Protein AF-A0A1I0JPM4-F1 (afdb_monomer_lite)

Radius of gyration: 14.44 Å; chains: 1; bounding box: 39×29×42 Å

Structure (mmCIF, N/CA/C/O backbone):
data_AF-A0A1I0JPM4-F1
#
_entry.id   AF-A0A1I0JPM4-F1
#
loop_
_atom_site.group_PDB
_atom_site.id
_atom_site.type_symbol
_atom_site.label_atom_id
_atom_site.label_alt_id
_atom_site.label_comp_id
_atom_site.label_asym_id
_atom_site.label_entity_id
_atom_site.label_seq_id
_atom_site.pdbx_PDB_ins_code
_atom_site.Cartn_x
_atom_site.Cartn_y
_atom_site.Cartn_z
_atom_site.occupancy
_atom_site.B_iso_or_equiv
_atom_site.auth_seq_id
_atom_site.auth_comp_id
_atom_site.auth_asym_id
_atom_site.auth_atom_id
_atom_site.pdbx_PDB_model_num
ATOM 1 N N . MET A 1 1 ? 2.824 10.234 -29.207 1.00 39.09 1 MET A N 1
ATOM 2 C CA . MET A 1 1 ? 2.993 9.271 -28.100 1.00 39.09 1 MET A CA 1
ATOM 3 C C . MET A 1 1 ? 1.953 9.617 -27.049 1.00 39.09 1 MET A C 1
ATOM 5 O O . MET A 1 1 ? 2.080 10.655 -26.420 1.00 39.09 1 MET A O 1
ATOM 9 N N . HIS A 1 2 ? 0.866 8.852 -26.970 1.00 39.84 2 HIS A N 1
ATOM 10 C CA . HIS A 1 2 ? -0.172 9.016 -25.951 1.00 39.84 2 HIS A CA 1
ATOM 11 C C . HIS A 1 2 ? -0.103 7.809 -25.010 1.00 39.84 2 HIS A C 1
ATOM 13 O O . HIS A 1 2 ? -0.103 6.682 -25.488 1.00 39.84 2 HIS A O 1
ATOM 19 N N . ALA A 1 3 ? -0.034 8.116 -23.712 1.00 43.22 3 ALA A N 1
ATOM 20 C CA . ALA A 1 3 ? -0.406 7.309 -22.550 1.00 43.22 3 ALA A CA 1
ATOM 21 C C . ALA A 1 3 ? 0.109 5.858 -22.490 1.00 43.22 3 ALA A C 1
ATOM 23 O O . ALA A 1 3 ? -0.541 4.932 -22.970 1.00 43.22 3 ALA A O 1
ATOM 24 N N . GLY A 1 4 ? 1.230 5.673 -21.783 1.00 46.16 4 GLY A N 1
ATOM 25 C CA . GLY A 1 4 ? 1.631 4.394 -21.199 1.00 46.16 4 GLY A CA 1
ATOM 26 C C . GLY A 1 4 ? 0.615 3.919 -20.161 1.00 46.16 4 GLY A C 1
ATOM 27 O O . GLY A 1 4 ? 0.812 4.080 -18.964 1.00 46.16 4 GLY A O 1
ATOM 28 N N . TYR A 1 5 ? -0.495 3.363 -20.636 1.00 49.06 5 TYR A N 1
ATOM 29 C CA . TYR A 1 5 ? -1.272 2.392 -19.882 1.00 49.06 5 TYR A CA 1
ATOM 30 C C . TYR A 1 5 ? -0.603 1.033 -20.081 1.00 49.06 5 TYR A C 1
ATOM 32 O O . TYR A 1 5 ? -1.089 0.198 -20.842 1.00 49.06 5 TYR A O 1
ATOM 40 N N . ASP A 1 6 ? 0.524 0.820 -19.402 1.00 56.25 6 ASP A N 1
ATOM 41 C CA . ASP A 1 6 ? 0.831 -0.542 -18.988 1.00 56.25 6 ASP A CA 1
ATOM 42 C C . ASP A 1 6 ? -0.236 -0.922 -17.959 1.00 56.25 6 ASP A C 1
ATOM 44 O O . ASP A 1 6 ? -0.555 -0.163 -17.043 1.00 56.25 6 ASP A O 1
ATOM 48 N N . LEU A 1 7 ? -0.903 -2.038 -18.227 1.00 54.00 7 LEU A N 1
ATOM 49 C CA . LEU A 1 7 ? -2.111 -2.529 -17.574 1.00 54.00 7 LEU A CA 1
ATOM 50 C C . LEU A 1 7 ? -2.121 -2.278 -16.051 1.00 54.00 7 LEU A C 1
ATOM 52 O O . LEU A 1 7 ? -1.505 -3.016 -15.282 1.00 54.00 7 LEU A O 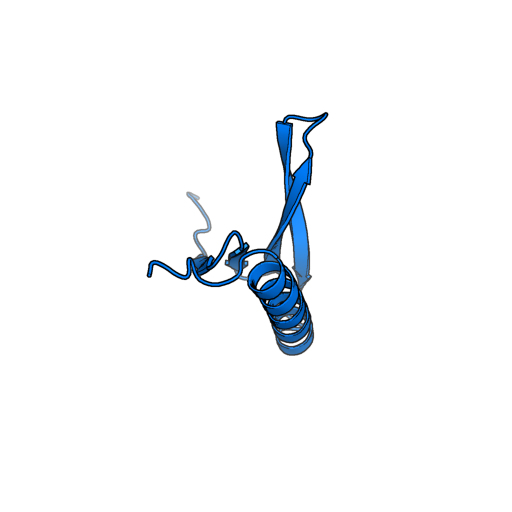1
ATOM 56 N N . ALA A 1 8 ? -2.879 -1.270 -15.609 1.00 62.38 8 ALA A N 1
ATOM 57 C CA . ALA A 1 8 ? -3.059 -1.005 -14.190 1.00 62.38 8 ALA A CA 1
ATOM 58 C C . ALA A 1 8 ? -3.971 -2.067 -13.568 1.00 62.38 8 ALA A C 1
ATOM 60 O O . ALA A 1 8 ? -5.196 -1.939 -13.589 1.00 62.38 8 ALA A O 1
ATOM 61 N N . LEU A 1 9 ? -3.394 -3.142 -13.025 1.00 62.94 9 LEU A N 1
ATOM 62 C CA . LEU A 1 9 ? -4.162 -4.120 -12.257 1.00 62.94 9 LEU A CA 1
ATOM 63 C C . LEU A 1 9 ? -4.556 -3.487 -10.925 1.00 62.94 9 LEU A C 1
ATOM 65 O O . LEU A 1 9 ? -3.751 -3.469 -10.001 1.00 62.94 9 LEU A O 1
ATOM 69 N N . VAL A 1 10 ? -5.781 -2.975 -10.823 1.00 66.19 10 VAL A N 1
ATOM 70 C CA . VAL A 1 10 ? -6.308 -2.371 -9.595 1.00 66.19 10 VAL A CA 1
ATOM 71 C C . VAL A 1 10 ? -7.110 -3.412 -8.817 1.00 66.19 10 VAL A C 1
ATOM 73 O O . VAL A 1 10 ? -8.053 -4.000 -9.337 1.00 66.19 10 VAL A O 1
ATOM 76 N N . SER A 1 11 ? -6.757 -3.633 -7.554 1.00 69.69 11 SER A N 1
ATOM 77 C CA . SER A 1 11 ? -7.529 -4.452 -6.616 1.00 69.69 11 SER A CA 1
ATOM 78 C C . SER A 1 11 ? -7.907 -3.620 -5.397 1.00 69.69 11 SER A C 1
ATOM 80 O O . SER A 1 11 ? -7.036 -3.062 -4.727 1.00 69.69 11 SER A O 1
ATOM 82 N N . VAL A 1 12 ? -9.208 -3.535 -5.111 1.00 70.56 12 VAL A N 1
ATOM 83 C CA . VAL A 1 12 ? -9.751 -2.778 -3.976 1.00 70.56 12 VAL A CA 1
ATOM 84 C C . VAL A 1 12 ? -10.412 -3.737 -2.992 1.00 70.56 12 VAL A C 1
ATOM 86 O O . VAL A 1 12 ? -11.290 -4.511 -3.359 1.00 70.56 12 VAL A O 1
ATOM 89 N N . TRP A 1 13 ? -9.982 -3.664 -1.737 1.00 76.69 13 TRP A N 1
ATOM 90 C CA . TRP A 1 13 ? -10.469 -4.446 -0.599 1.00 76.69 13 TRP A CA 1
ATOM 91 C C . TRP A 1 13 ? -10.789 -3.493 0.562 1.00 76.69 13 TRP A C 1
ATOM 93 O O . TRP A 1 13 ? -10.608 -2.290 0.404 1.00 76.69 13 TRP A O 1
ATOM 103 N N . VAL A 1 14 ? -11.239 -4.012 1.716 1.00 70.44 14 VAL A N 1
ATOM 104 C CA . VAL A 1 14 ? -11.556 -3.282 2.973 1.00 70.44 14 VAL A CA 1
ATOM 105 C C . VAL A 1 14 ? -10.609 -2.089 3.224 1.00 70.44 14 VAL A C 1
ATOM 107 O O . VAL A 1 14 ? -9.543 -2.243 3.810 1.00 70.44 14 VAL A O 1
ATOM 110 N N . GLY A 1 15 ? -10.950 -0.902 2.711 1.00 74.44 15 GLY A N 1
ATOM 111 C CA . GLY A 1 15 ? -10.113 0.306 2.777 1.00 74.44 15 GLY A CA 1
ATOM 112 C C . GLY A 1 15 ? -8.752 0.270 2.047 1.00 74.44 15 GLY A C 1
ATOM 113 O O . GLY A 1 15 ? -8.030 1.269 2.088 1.00 74.44 15 GLY A O 1
ATOM 114 N N . LEU A 1 16 ? -8.389 -0.822 1.364 1.00 83.12 16 LEU A N 1
ATOM 115 C CA . LEU A 1 16 ? -7.085 -1.028 0.725 1.00 83.1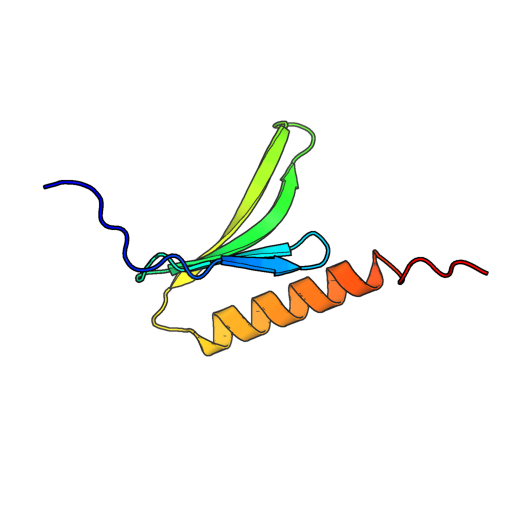2 16 LEU A CA 1
ATOM 116 C C . LEU A 1 16 ? -7.203 -1.027 -0.800 1.00 83.12 16 LEU A C 1
ATOM 118 O O . LEU A 1 16 ? -7.762 -1.950 -1.382 1.00 83.12 16 LEU A O 1
ATOM 122 N N . ALA A 1 17 ? -6.615 -0.024 -1.447 1.00 84.25 17 ALA A N 1
ATOM 123 C CA . ALA A 1 17 ? -6.432 0.002 -2.895 1.00 84.25 17 ALA A CA 1
ATOM 124 C C . ALA A 1 17 ? -4.986 -0.367 -3.237 1.00 84.25 17 ALA A C 1
ATOM 126 O O . ALA A 1 17 ? -4.059 0.207 -2.661 1.00 84.25 17 ALA A O 1
ATOM 127 N N . VAL A 1 18 ? -4.812 -1.303 -4.167 1.00 84.94 18 VAL A N 1
ATOM 128 C CA . VAL A 1 18 ? -3.521 -1.774 -4.684 1.00 84.94 18 VAL A CA 1
ATOM 129 C C . VAL A 1 18 ? -3.537 -1.645 -6.197 1.00 84.94 18 VAL A C 1
ATOM 131 O O . VAL A 1 18 ? -4.540 -1.999 -6.813 1.00 84.94 18 VAL A O 1
ATOM 134 N N . TRP A 1 19 ? -2.446 -1.176 -6.796 1.00 86.06 19 TRP A N 1
ATOM 135 C CA . TRP A 1 19 ? -2.281 -1.207 -8.246 1.00 86.06 19 TRP A CA 1
ATOM 136 C C . TRP A 1 19 ? -0.829 -1.400 -8.677 1.00 86.06 19 TRP A C 1
ATOM 138 O O . TRP A 1 19 ? 0.087 -1.249 -7.873 1.00 86.06 19 TRP A O 1
ATOM 148 N N . CYS A 1 20 ? -0.613 -1.760 -9.938 1.00 83.88 20 CYS A N 1
ATOM 149 C CA . CYS A 1 20 ? 0.712 -1.871 -10.549 1.00 83.88 20 CYS A CA 1
ATOM 150 C C . CYS A 1 20 ? 0.751 -1.020 -11.816 1.00 83.88 20 CYS A C 1
ATOM 152 O O . CYS A 1 20 ? -0.227 -1.033 -12.547 1.00 83.88 20 CYS A O 1
ATOM 154 N N . ASP A 1 21 ? 1.832 -0.294 -12.079 1.00 82.25 21 ASP A N 1
ATOM 155 C CA . ASP A 1 21 ? 2.020 0.492 -13.313 1.00 82.25 21 ASP A CA 1
ATOM 156 C C . ASP A 1 21 ? 3.017 -0.157 -14.294 1.00 82.25 21 ASP A C 1
ATOM 158 O O . ASP A 1 21 ? 3.474 0.487 -15.230 1.00 82.25 21 ASP A O 1
ATOM 162 N N . GLY A 1 22 ? 3.363 -1.430 -14.069 1.00 80.06 22 GLY A N 1
ATOM 163 C CA . GLY A 1 22 ? 4.381 -2.172 -14.824 1.00 80.06 22 GLY A CA 1
ATOM 164 C C . GLY A 1 22 ? 5.771 -2.110 -14.185 1.00 80.06 22 GLY A C 1
ATOM 165 O O . GLY A 1 22 ? 6.479 -3.115 -14.170 1.00 80.06 22 GLY A O 1
ATOM 166 N N . ASP A 1 23 ? 6.116 -0.992 -13.545 1.00 85.56 23 ASP A N 1
ATOM 167 C CA . ASP A 1 23 ? 7.419 -0.790 -12.900 1.00 85.56 23 ASP A CA 1
ATOM 168 C C . ASP A 1 23 ? 7.359 -0.943 -11.378 1.00 85.56 23 ASP A C 1
ATOM 170 O O . ASP A 1 23 ? 8.350 -1.298 -10.722 1.00 85.56 23 ASP A O 1
ATOM 174 N N . ARG A 1 24 ? 6.209 -0.631 -10.776 1.00 86.06 24 ARG A N 1
ATOM 175 C CA . ARG A 1 24 ? 6.029 -0.553 -9.328 1.00 86.06 24 ARG A CA 1
ATOM 176 C C . ARG A 1 24 ? 4.650 -1.036 -8.913 1.00 86.06 24 ARG A C 1
ATOM 178 O O . ARG A 1 24 ? 3.629 -0.692 -9.497 1.00 86.06 24 ARG A O 1
ATOM 185 N N . PHE A 1 25 ? 4.631 -1.760 -7.803 1.00 85.12 25 PHE A N 1
ATOM 186 C CA . PHE A 1 25 ? 3.429 -1.997 -7.023 1.00 85.12 25 PHE A CA 1
ATOM 187 C C . PHE A 1 25 ? 3.200 -0.827 -6.081 1.00 85.12 25 PHE A C 1
ATOM 189 O O . PHE A 1 25 ? 4.088 -0.467 -5.309 1.00 85.12 25 PHE A O 1
ATOM 196 N N . TRP A 1 26 ? 1.991 -0.296 -6.095 1.00 88.44 26 TRP A N 1
ATOM 197 C CA . TRP A 1 26 ? 1.515 0.773 -5.238 1.00 88.44 26 TRP A CA 1
ATOM 198 C C . TRP A 1 26 ? 0.375 0.263 -4.375 1.00 88.44 26 TRP A C 1
ATOM 200 O O . TRP A 1 26 ? -0.434 -0.560 -4.803 1.00 88.44 26 TRP A O 1
ATOM 210 N N . TRP A 1 27 ? 0.281 0.769 -3.153 1.00 90.06 27 TRP A N 1
ATOM 211 C CA . TRP A 1 27 ? -0.900 0.555 -2.333 1.00 90.06 27 TRP A CA 1
ATOM 212 C C . TRP A 1 27 ? -1.118 1.699 -1.360 1.00 90.06 27 TRP A C 1
ATOM 214 O O . TRP A 1 27 ? -0.182 2.371 -0.914 1.00 90.06 27 TRP A O 1
ATOM 224 N N . ARG A 1 28 ? -2.381 1.908 -0.999 1.00 88.75 28 ARG A N 1
ATOM 225 C CA . ARG A 1 28 ? -2.759 2.883 0.019 1.00 88.75 28 ARG A CA 1
ATOM 226 C C . ARG A 1 28 ? -2.359 2.378 1.401 1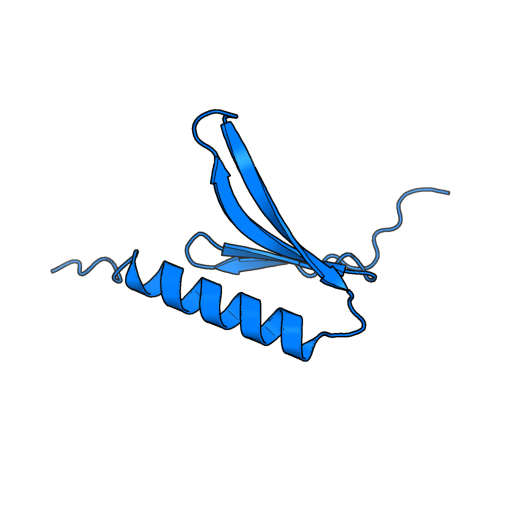.00 88.75 28 ARG A C 1
ATOM 228 O O . ARG A 1 28 ? -2.770 1.303 1.826 1.00 88.75 28 ARG A O 1
ATOM 235 N N . THR A 1 29 ? -1.582 3.167 2.127 1.00 88.38 29 THR A N 1
ATOM 236 C CA . THR A 1 29 ? -1.212 2.872 3.516 1.00 88.38 29 THR A CA 1
ATOM 237 C C . THR A 1 29 ? -2.109 3.579 4.513 1.00 88.38 29 THR A C 1
ATOM 239 O O . THR A 1 29 ? -2.234 3.101 5.635 1.00 88.38 29 THR A O 1
ATOM 242 N N . GLY A 1 30 ? -2.798 4.652 4.127 1.00 85.69 30 GLY A N 1
ATOM 243 C CA . GLY A 1 30 ? -3.726 5.325 5.028 1.00 85.69 30 GLY A CA 1
ATOM 244 C C . GLY A 1 30 ? -4.337 6.598 4.465 1.00 85.69 30 GLY A C 1
ATOM 245 O O . GLY A 1 30 ? -4.403 6.817 3.251 1.00 85.69 30 GLY A O 1
ATOM 246 N N . TRP A 1 31 ? -4.818 7.427 5.380 1.00 84.25 31 TRP A N 1
ATOM 247 C CA . TRP A 1 31 ? -5.318 8.770 5.129 1.00 84.25 31 TRP A CA 1
ATOM 248 C C . TRP A 1 31 ? -4.573 9.734 6.043 1.00 84.25 31 TRP A C 1
ATOM 250 O O . TRP A 1 31 ? -4.475 9.472 7.239 1.00 84.25 31 TRP A O 1
ATOM 260 N N . ASP A 1 32 ? -4.060 10.820 5.481 1.00 85.56 32 ASP A N 1
ATOM 261 C CA . ASP A 1 32 ? -3.534 11.944 6.243 1.00 85.56 32 ASP A CA 1
ATOM 262 C C . ASP A 1 32 ? -4.683 12.951 6.462 1.00 85.56 32 ASP A C 1
ATOM 264 O O . ASP A 1 32 ? -5.132 13.583 5.496 1.00 85.56 32 ASP A O 1
ATOM 268 N N . PRO A 1 33 ? -5.206 13.090 7.696 1.00 81.56 33 PRO A N 1
ATOM 269 C CA . PRO A 1 33 ? -6.297 14.014 7.984 1.00 81.56 33 PRO A CA 1
ATOM 270 C C . PRO A 1 33 ? -5.858 15.483 7.957 1.00 81.56 33 PRO A C 1
ATOM 272 O O . PRO A 1 33 ? -6.687 16.342 7.654 1.00 81.56 33 PRO A O 1
ATOM 275 N N . GLU A 1 34 ? -4.584 15.782 8.225 1.00 88.44 34 GLU A N 1
ATOM 276 C CA . GLU A 1 34 ? -4.056 17.150 8.232 1.00 88.44 34 GLU A CA 1
ATOM 277 C C . GLU A 1 34 ? -3.932 17.682 6.805 1.00 88.44 34 GLU A C 1
ATOM 279 O O . GLU A 1 34 ? -4.334 18.806 6.501 1.00 88.44 34 GLU A O 1
ATOM 284 N N . ARG A 1 35 ? -3.425 16.841 5.900 1.00 87.00 35 ARG A N 1
ATOM 285 C CA . ARG A 1 35 ? -3.206 17.194 4.490 1.00 87.00 35 ARG A CA 1
ATOM 286 C C . ARG A 1 35 ? -4.375 16.828 3.579 1.00 87.00 35 ARG A C 1
ATOM 288 O O . ARG A 1 35 ? -4.331 17.137 2.389 1.00 87.00 35 ARG A O 1
ATOM 295 N N . LYS A 1 36 ? -5.410 16.181 4.130 1.00 86.25 36 LYS A N 1
ATOM 296 C CA . LYS A 1 36 ? -6.608 15.694 3.423 1.00 86.25 36 LYS A CA 1
ATOM 297 C C . LYS A 1 36 ? -6.266 14.888 2.165 1.00 86.25 36 LYS A C 1
ATOM 299 O O . LYS A 1 36 ? -6.906 15.053 1.127 1.00 86.25 36 LYS A O 1
ATOM 304 N N . HIS A 1 37 ? -5.255 14.025 2.248 1.00 85.75 37 HIS A N 1
ATOM 305 C CA . HIS A 1 37 ? -4.855 13.171 1.132 1.00 85.75 37 HIS A CA 1
ATOM 306 C C . HIS A 1 37 ? -4.648 11.718 1.548 1.00 85.75 37 HIS A C 1
ATOM 308 O O . HIS A 1 37 ? -4.401 11.396 2.710 1.00 85.75 37 HIS A O 1
ATOM 314 N N . ALA A 1 38 ? -4.714 10.816 0.572 1.00 85.19 38 ALA A N 1
ATOM 315 C CA . ALA A 1 38 ? -4.368 9.419 0.777 1.00 85.19 38 ALA A CA 1
ATOM 316 C C . ALA A 1 38 ? -2.844 9.242 0.780 1.00 85.19 38 ALA A C 1
ATOM 318 O O . ALA A 1 38 ? -2.145 9.777 -0.080 1.00 85.19 38 ALA A O 1
ATOM 319 N N . LEU A 1 39 ? -2.347 8.478 1.753 1.00 88.56 39 LEU A N 1
ATOM 320 C CA . LEU A 1 39 ? -0.942 8.095 1.831 1.00 88.56 39 LEU A CA 1
ATOM 321 C C . LEU A 1 39 ? -0.732 6.794 1.069 1.00 88.56 39 LEU A C 1
ATOM 323 O O . LEU A 1 39 ? -1.525 5.854 1.194 1.00 88.56 39 LEU A O 1
ATOM 327 N N . TYR A 1 40 ? 0.359 6.738 0.313 1.00 89.25 40 TYR A N 1
ATOM 328 C CA . TYR A 1 40 ? 0.692 5.605 -0.535 1.00 89.25 40 TYR A CA 1
ATOM 329 C C . TYR A 1 40 ? 2.103 5.110 -0.253 1.00 89.25 40 TYR A C 1
ATOM 331 O O . TYR A 1 40 ? 3.026 5.895 -0.034 1.00 89.25 40 TYR A O 1
ATOM 339 N N . ALA A 1 41 ? 2.265 3.793 -0.288 1.00 90.19 41 ALA A N 1
ATOM 340 C CA . ALA A 1 41 ? 3.563 3.149 -0.352 1.00 90.19 41 ALA A CA 1
ATOM 341 C C . ALA A 1 41 ? 3.724 2.459 -1.699 1.00 90.19 41 ALA A C 1
ATOM 343 O O . ALA A 1 41 ? 2.745 2.120 -2.366 1.00 90.19 41 ALA A O 1
ATOM 344 N N . TRP A 1 42 ? 4.979 2.240 -2.073 1.00 88.81 42 TRP A N 1
ATOM 345 C CA . TRP A 1 42 ? 5.314 1.545 -3.300 1.00 88.81 42 TRP A CA 1
ATOM 346 C C . TRP A 1 42 ? 6.503 0.614 -3.123 1.00 88.81 42 TRP A C 1
ATOM 348 O O . TRP A 1 42 ? 7.322 0.779 -2.208 1.00 88.81 42 TRP A O 1
ATOM 358 N N . ARG A 1 43 ? 6.593 -0.376 -4.011 1.00 88.12 43 ARG A N 1
ATOM 359 C CA . ARG A 1 43 ? 7.755 -1.252 -4.183 1.00 88.12 43 ARG A CA 1
ATOM 360 C C . ARG A 1 43 ? 7.999 -1.560 -5.657 1.00 88.12 43 ARG A C 1
ATOM 362 O O . ARG A 1 43 ? 7.033 -1.605 -6.410 1.00 88.12 43 ARG A O 1
ATOM 369 N N . PRO A 1 44 ? 9.257 -1.791 -6.067 1.00 86.12 44 PRO A N 1
ATOM 370 C CA . PRO A 1 44 ? 9.572 -2.192 -7.435 1.00 86.12 44 PRO A CA 1
ATOM 371 C C . PRO A 1 44 ? 8.874 -3.495 -7.835 1.00 86.12 44 PRO A C 1
ATOM 373 O O . PRO A 1 44 ? 8.754 -4.412 -7.018 1.00 86.12 44 PRO A O 1
ATOM 376 N N . ALA A 1 45 ? 8.491 -3.604 -9.107 1.00 82.19 45 ALA A N 1
ATOM 377 C CA . ALA A 1 45 ? 7.928 -4.823 -9.682 1.00 82.19 45 ALA A CA 1
ATOM 378 C C . ALA A 1 45 ? 8.935 -5.986 -9.732 1.00 82.19 45 ALA A C 1
ATOM 380 O O . ALA A 1 45 ? 8.535 -7.142 -9.827 1.00 82.19 45 ALA A O 1
ATOM 381 N N . THR A 1 46 ? 10.233 -5.697 -9.584 1.00 86.12 46 THR A N 1
ATOM 382 C CA . THR A 1 46 ? 11.307 -6.697 -9.472 1.00 86.12 46 THR A CA 1
ATOM 383 C C . THR A 1 46 ? 11.291 -7.476 -8.152 1.00 86.12 46 THR A C 1
ATOM 385 O O . THR A 1 46 ? 11.954 -8.503 -8.046 1.00 86.12 46 THR A O 1
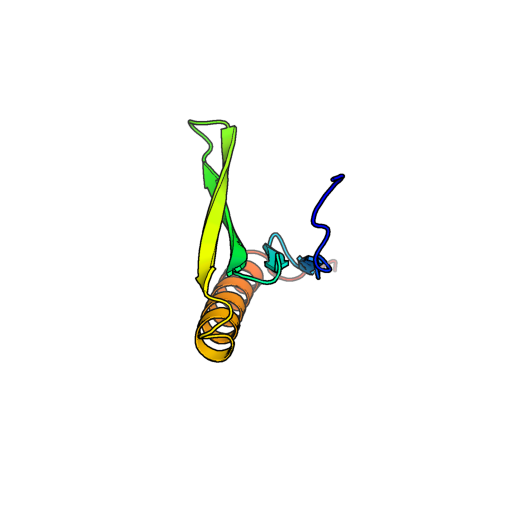ATOM 388 N N . GLU A 1 47 ? 10.520 -7.036 -7.149 1.00 83.31 47 GLU A N 1
ATOM 389 C CA . GLU A 1 47 ? 10.359 -7.725 -5.860 1.00 83.31 47 GLU A CA 1
ATOM 390 C C . GLU A 1 47 ? 8.877 -8.049 -5.555 1.00 83.31 47 GLU A C 1
ATOM 392 O O . GLU A 1 47 ? 8.346 -7.628 -4.514 1.00 83.31 47 GLU A O 1
ATOM 397 N N . PRO A 1 48 ? 8.178 -8.803 -6.426 1.00 79.62 48 PRO A N 1
ATOM 398 C CA . PRO A 1 48 ? 6.727 -8.974 -6.342 1.00 79.62 48 PRO A CA 1
ATOM 399 C C . PRO A 1 48 ? 6.299 -9.689 -5.055 1.00 79.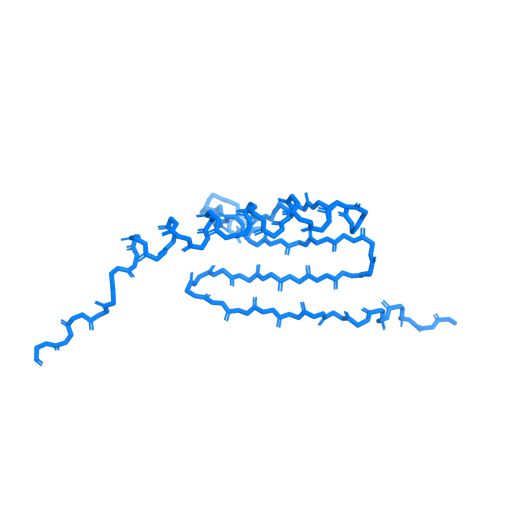62 48 PRO A C 1
ATOM 401 O O . PRO A 1 48 ? 5.317 -9.304 -4.426 1.00 79.62 48 PRO A O 1
ATOM 404 N N . GLU A 1 49 ? 7.075 -10.669 -4.590 1.00 86.81 49 GLU A N 1
ATOM 405 C CA . GLU A 1 49 ? 6.783 -11.411 -3.357 1.00 86.81 49 GLU A CA 1
ATOM 406 C C . GLU A 1 49 ? 6.837 -10.520 -2.110 1.00 86.81 49 GLU A C 1
ATOM 408 O O . GLU A 1 49 ? 5.998 -10.625 -1.212 1.00 86.81 49 GLU A O 1
ATOM 413 N N . ARG A 1 50 ? 7.806 -9.596 -2.047 1.00 87.69 50 ARG A N 1
ATOM 414 C CA . ARG A 1 50 ? 7.929 -8.660 -0.920 1.00 87.69 50 ARG A CA 1
ATOM 415 C C . ARG A 1 50 ? 6.798 -7.640 -0.925 1.00 87.69 50 ARG A C 1
ATOM 417 O O . ARG A 1 50 ? 6.300 -7.292 0.148 1.00 87.69 50 ARG A O 1
ATOM 424 N N . ALA A 1 51 ? 6.404 -7.172 -2.111 1.00 87.06 51 ALA A N 1
ATOM 425 C CA . ALA A 1 51 ? 5.243 -6.306 -2.275 1.00 87.06 51 ALA A CA 1
ATOM 426 C C . ALA A 1 51 ? 3.969 -7.029 -1.814 1.00 87.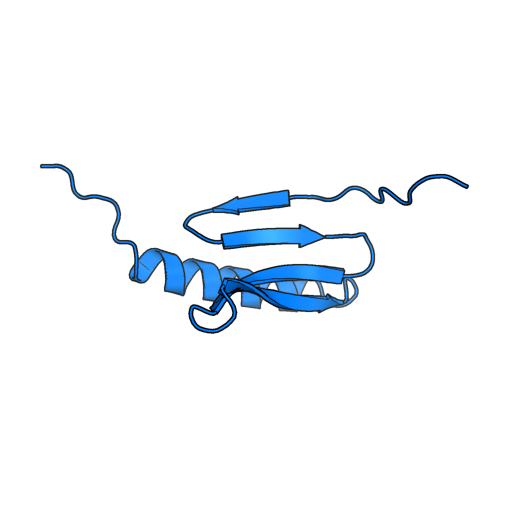06 51 ALA A C 1
ATOM 428 O O . ALA A 1 51 ? 3.289 -6.540 -0.912 1.00 87.06 51 ALA A O 1
ATOM 429 N N . ALA A 1 52 ? 3.718 -8.236 -2.331 1.00 86.31 52 ALA A N 1
ATOM 430 C CA . ALA A 1 52 ? 2.567 -9.059 -1.972 1.00 86.31 52 ALA A CA 1
ATOM 431 C C . ALA A 1 52 ? 2.499 -9.332 -0.464 1.00 86.31 52 ALA A C 1
ATOM 433 O O . ALA A 1 52 ? 1.453 -9.137 0.151 1.00 86.31 52 ALA A O 1
ATOM 434 N N . ARG A 1 53 ? 3.624 -9.691 0.167 1.00 89.12 53 ARG A N 1
ATOM 435 C CA . ARG A 1 53 ? 3.681 -9.935 1.615 1.00 89.12 53 ARG A CA 1
ATOM 436 C C . ARG A 1 53 ? 3.322 -8.692 2.430 1.00 89.12 53 ARG A C 1
ATOM 438 O O . ARG A 1 53 ? 2.567 -8.794 3.391 1.00 89.12 53 ARG A O 1
ATOM 445 N N . ARG A 1 54 ? 3.831 -7.513 2.055 1.00 89.12 54 ARG A N 1
ATOM 446 C CA . ARG A 1 54 ? 3.489 -6.245 2.728 1.00 89.12 54 ARG A CA 1
ATOM 447 C C . ARG A 1 54 ? 2.021 -5.875 2.552 1.00 89.12 54 ARG A C 1
ATOM 449 O O . ARG A 1 54 ? 1.390 -5.449 3.514 1.00 89.12 54 ARG A O 1
ATOM 456 N N . ILE A 1 55 ? 1.492 -6.050 1.346 1.00 86.56 55 ILE A N 1
ATOM 457 C CA . ILE A 1 55 ? 0.082 -5.809 1.038 1.00 86.56 55 ILE A CA 1
ATOM 458 C C . ILE A 1 55 ? -0.804 -6.750 1.863 1.00 86.56 55 ILE A C 1
ATOM 460 O O . ILE A 1 55 ? -1.768 -6.292 2.470 1.00 86.56 55 ILE A O 1
ATOM 464 N N . ALA A 1 56 ? -0.444 -8.033 1.961 1.00 87.56 56 ALA A N 1
ATOM 465 C CA . ALA A 1 56 ? -1.173 -9.021 2.752 1.00 87.56 56 ALA A CA 1
ATOM 466 C C . ALA A 1 56 ? -1.178 -8.688 4.252 1.00 87.56 56 ALA A C 1
ATOM 468 O O . ALA A 1 56 ? -2.232 -8.756 4.880 1.00 87.56 56 ALA A O 1
ATOM 469 N N . PHE A 1 57 ? -0.039 -8.269 4.818 1.00 88.81 57 PHE A N 1
ATOM 470 C CA . PHE A 1 57 ? 0.004 -7.788 6.203 1.00 88.81 57 PHE A CA 1
ATOM 471 C C . PHE A 1 57 ? -0.886 -6.562 6.402 1.00 88.81 57 PHE A C 1
ATOM 473 O O . PHE A 1 57 ? -1.705 -6.547 7.313 1.00 88.81 57 PHE A O 1
ATOM 480 N N . ARG A 1 58 ? -0.804 -5.571 5.503 1.00 86.69 58 ARG A N 1
ATOM 481 C CA . ARG A 1 58 ? -1.641 -4.370 5.609 1.00 86.69 58 ARG A CA 1
ATOM 482 C C . ARG A 1 58 ? -3.131 -4.694 5.511 1.00 86.69 58 ARG A C 1
ATOM 484 O O . ARG A 1 58 ? -3.935 -4.085 6.208 1.00 86.69 58 ARG A O 1
ATOM 491 N N . TYR A 1 59 ? -3.495 -5.635 4.647 1.00 85.19 59 TYR A N 1
ATOM 492 C CA . TYR A 1 59 ? -4.864 -6.121 4.535 1.00 85.19 59 TYR A CA 1
ATOM 493 C C . TYR A 1 59 ? -5.337 -6.799 5.826 1.00 85.19 59 TYR A C 1
ATOM 495 O O . TYR A 1 59 ? -6.458 -6.547 6.259 1.00 85.19 59 TYR A O 1
ATOM 503 N N . ALA A 1 60 ? -4.495 -7.625 6.452 1.00 86.31 60 ALA A N 1
ATOM 504 C CA . ALA A 1 60 ? -4.823 -8.271 7.719 1.00 86.31 60 ALA A CA 1
ATOM 505 C C . ALA A 1 60 ? -5.067 -7.244 8.838 1.00 86.31 60 ALA A C 1
ATOM 507 O O . ALA A 1 60 ? -6.075 -7.359 9.532 1.00 86.31 60 ALA A O 1
ATOM 508 N N . ASP A 1 61 ? -4.219 -6.214 8.945 1.00 86.25 61 ASP A N 1
ATOM 509 C CA . ASP A 1 61 ? -4.397 -5.121 9.912 1.00 86.25 61 ASP A CA 1
ATOM 510 C C . ASP A 1 61 ? -5.730 -4.391 9.682 1.00 86.25 61 ASP A C 1
ATOM 512 O O . ASP A 1 61 ? -6.549 -4.266 10.587 1.00 86.25 61 ASP A O 1
ATOM 516 N N . LEU A 1 62 ? -5.999 -3.978 8.436 1.00 84.12 62 LEU A N 1
ATOM 517 C CA . LEU A 1 62 ? -7.238 -3.276 8.083 1.00 84.12 62 LEU A CA 1
ATOM 518 C C . LEU A 1 62 ? -8.487 -4.127 8.330 1.00 84.12 62 LEU A C 1
ATOM 520 O O . LEU A 1 62 ? -9.529 -3.604 8.716 1.00 84.12 62 LEU A O 1
ATOM 524 N N . ARG A 1 63 ? -8.398 -5.441 8.113 1.00 82.75 63 ARG A N 1
ATOM 525 C CA . ARG A 1 63 ? -9.495 -6.372 8.382 1.00 82.75 63 ARG A CA 1
ATOM 526 C C . ARG A 1 63 ? -9.720 -6.596 9.879 1.00 82.75 63 ARG A C 1
ATOM 528 O O . ARG A 1 63 ? -10.847 -6.880 10.264 1.00 82.75 63 ARG A O 1
ATOM 535 N N . ALA A 1 64 ? -8.686 -6.494 10.708 1.00 83.88 64 ALA A N 1
ATOM 536 C CA . ALA A 1 64 ? -8.842 -6.545 12.159 1.00 83.88 64 ALA A CA 1
ATOM 537 C C . ALA A 1 64 ? -9.528 -5.275 12.693 1.00 83.88 64 ALA A C 1
ATOM 539 O O . ALA A 1 64 ? -10.400 -5.373 13.554 1.00 83.88 64 ALA A O 1
ATOM 540 N N . ASP A 1 65 ? -9.187 -4.111 12.130 1.00 80.19 65 ASP A N 1
ATOM 541 C CA . ASP A 1 65 ? -9.775 -2.814 12.500 1.00 80.19 65 ASP A CA 1
ATOM 542 C C . ASP A 1 65 ? -11.217 -2.634 11.995 1.00 80.19 65 ASP A C 1
ATOM 544 O O . ASP A 1 65 ? -12.008 -1.902 12.589 1.00 80.19 65 ASP A O 1
ATOM 548 N N . HIS A 1 66 ? -11.575 -3.318 10.907 1.00 72.75 66 HIS A N 1
ATOM 549 C CA . HIS A 1 66 ? -12.938 -3.414 10.393 1.00 72.75 66 HIS A CA 1
ATOM 550 C C . HIS A 1 66 ? -13.487 -4.823 10.641 1.00 72.75 66 HIS A C 1
ATOM 552 O O . HIS A 1 66 ? -13.529 -5.628 9.698 1.00 72.75 66 HIS A O 1
ATOM 558 N N . PRO A 1 67 ? -13.917 -5.153 11.879 1.00 62.09 67 PRO A N 1
ATOM 559 C CA . PRO A 1 67 ? -14.634 -6.396 12.108 1.00 62.09 67 PRO A CA 1
ATOM 560 C C . PRO A 1 67 ? -15.803 -6.456 11.117 1.00 62.09 67 PRO A C 1
ATOM 562 O O . PRO A 1 67 ? -16.424 -5.418 10.860 1.00 62.09 67 PRO A O 1
ATOM 565 N N . PRO A 1 68 ? -16.083 -7.628 10.508 1.00 62.47 68 PRO A N 1
ATOM 566 C CA . PRO A 1 68 ? -17.234 -7.757 9.626 1.00 62.47 68 PRO A CA 1
ATOM 567 C C . PRO A 1 68 ? -18.430 -7.218 10.395 1.00 62.47 68 PRO A C 1
ATOM 569 O O . PRO A 1 68 ? -18.587 -7.591 11.558 1.00 62.47 68 PRO A O 1
ATOM 572 N N . GLU A 1 69 ? -19.191 -6.301 9.790 1.00 61.19 69 GLU A N 1
ATOM 573 C CA . GLU A 1 69 ? -20.411 -5.771 10.392 1.00 61.19 69 GLU A CA 1
ATOM 574 C C . GLU A 1 69 ? -21.256 -6.967 10.830 1.00 61.19 69 GLU A C 1
ATOM 576 O O . GLU A 1 69 ? -21.912 -7.629 10.026 1.00 61.19 69 GLU A O 1
ATOM 581 N N . GLY A 1 70 ? -21.159 -7.299 12.116 1.00 57.62 70 GLY A N 1
ATOM 582 C CA . GLY A 1 70 ? -21.971 -8.300 12.762 1.00 57.62 70 GLY A CA 1
ATOM 583 C C . GLY A 1 70 ? -23.342 -7.682 12.855 1.00 57.62 70 GLY A C 1
ATOM 584 O O . GLY A 1 70 ? -23.664 -7.031 13.845 1.00 57.62 70 GLY A O 1
ATOM 585 N N . ARG A 1 71 ? -24.115 -7.798 11.779 1.00 54.31 71 ARG A N 1
ATOM 586 C CA . ARG A 1 71 ? -25.530 -7.486 11.821 1.00 54.31 71 ARG A CA 1
ATOM 587 C C . ARG A 1 71 ? -26.206 -8.660 12.544 1.00 54.31 71 ARG A C 1
ATOM 589 O O . ARG A 1 71 ? -26.073 -9.780 12.044 1.00 54.31 71 ARG A O 1
ATOM 596 N N . PRO A 1 72 ? -26.823 -8.442 13.720 1.00 53.69 72 PRO A N 1
ATOM 597 C CA . PRO A 1 72 ? -27.652 -9.458 14.361 1.00 53.69 72 PRO A CA 1
ATOM 598 C C . PRO A 1 72 ? -28.874 -9.805 13.503 1.00 53.69 72 PRO A C 1
ATOM 600 O O . PRO A 1 72 ? -29.285 -8.954 12.674 1.00 53.69 72 PRO A O 1
#

Sequence (72 aa):
MHAGYDLALVSVWVGLAVWCDGDRFWWRTGWDPERKHALYAWRPATEPERAARRIAFRYADLRADHPPEGRP

Secondary structure (DSSP, 8-state):
----------EEETTEEEEE-SSEEEEEEEEETTTTEEEEEEEETT-HHHHHHHHHHHHHHHHHHS------

pLDDT: mean 77.76, std 13.78, range [39.09, 90.19]

Foldseek 3Di:
DDDQCPPWPWDDDLNKIWTDSPFKIKIFQAADPVVRDTDMDIDTPVPVVVSVVVSVVSRVVSCVVVPPPPDD

Organism: NCBI:txid568860